Protein AF-A0A932PG76-F1 (afdb_monomer_lite)

Secondary structure (DSSP, 8-state):
-HHHHHHHHT-SEEESSTT-EEE--HHHHHHHTSHHHHGGGGSBSSGGGGGT-TT---BHHHHHHHHHHHHHHHHHHHT-

Foldseek 3Di:
DVQLVCVVVVHCWDDLPPPDTGHDDVVNVVVCPDPVLVVQQVAQPVPCVCVVVVVSRDTSNSVVRVVVRVVSVVVVVVVD

Sequence (80 aa):
MPEIAALEARQGIVRIPAEIDVPFTPRVRRLVDTPEFRRLARISQLGLVSLVYPGATHSRFEHALGVYHLMLRYLRQLCR

Structure (mmCIF, N/CA/C/O backbone):
data_AF-A0A932PG76-F1
#
_entry.id   AF-A0A932PG76-F1
#
loop_
_atom_site.group_PDB
_atom_site.id
_atom_site.type_symbol
_atom_site.label_atom_id
_atom_site.label_alt_id
_atom_site.label_comp_id
_atom_site.label_asym_id
_atom_site.label_entity_id
_atom_site.label_seq_id
_atom_site.pdbx_PDB_ins_code
_atom_site.Cartn_x
_atom_site.Cartn_y
_atom_site.Cartn_z
_atom_site.occupancy
_atom_site.B_iso_or_equiv
_atom_site.auth_seq_id
_atom_site.auth_comp_id
_atom_site.auth_asym_id
_atom_site.auth_atom_id
_atom_site.pdbx_PDB_model_num
ATOM 1 N N . MET A 1 1 ? 14.277 -3.232 -17.402 1.00 82.25 1 MET A N 1
ATOM 2 C CA . MET A 1 1 ? 13.469 -4.192 -16.605 1.00 82.25 1 MET A CA 1
ATOM 3 C C . MET A 1 1 ? 12.028 -4.175 -17.101 1.00 82.25 1 MET A C 1
ATOM 5 O O . MET A 1 1 ? 11.554 -3.079 -17.395 1.00 82.25 1 MET A O 1
ATOM 9 N N . PRO A 1 2 ? 11.333 -5.326 -17.192 1.00 85.25 2 PRO A N 1
ATOM 10 C CA . PRO A 1 2 ? 9.969 -5.390 -17.728 1.00 85.25 2 PRO A CA 1
ATOM 11 C C . PRO A 1 2 ? 8.963 -4.570 -16.907 1.00 85.25 2 PRO A C 1
ATOM 13 O O . PRO A 1 2 ? 8.035 -4.008 -17.471 1.00 85.25 2 PRO A O 1
ATOM 16 N N . GLU A 1 3 ? 9.180 -4.420 -15.601 1.00 91.38 3 GLU A N 1
ATOM 17 C CA . GLU A 1 3 ? 8.341 -3.605 -14.715 1.00 91.38 3 GLU A CA 1
ATOM 18 C C . GLU A 1 3 ? 8.412 -2.102 -15.035 1.00 91.38 3 GLU A C 1
ATOM 20 O O . GLU A 1 3 ? 7.396 -1.414 -14.994 1.00 91.38 3 GLU A O 1
ATOM 25 N N . ILE A 1 4 ? 9.598 -1.591 -15.389 1.00 87.88 4 ILE A N 1
ATOM 26 C CA . ILE A 1 4 ? 9.779 -0.182 -15.779 1.00 87.88 4 ILE A CA 1
ATOM 27 C C . ILE A 1 4 ? 9.104 0.069 -17.133 1.00 87.88 4 ILE A C 1
ATOM 29 O O . ILE A 1 4 ? 8.372 1.043 -17.278 1.00 87.88 4 ILE A O 1
ATOM 33 N N . ALA A 1 5 ? 9.277 -0.847 -18.092 1.00 87.88 5 ALA A N 1
ATOM 34 C CA . ALA A 1 5 ? 8.624 -0.753 -19.398 1.00 87.88 5 ALA A CA 1
ATOM 35 C C . ALA A 1 5 ? 7.088 -0.833 -19.284 1.00 87.88 5 ALA A C 1
ATOM 37 O O . ALA A 1 5 ? 6.375 -0.069 -19.929 1.00 87.88 5 ALA A O 1
ATOM 38 N N . ALA A 1 6 ? 6.567 -1.715 -18.422 1.00 85.38 6 ALA A N 1
ATOM 39 C CA . ALA A 1 6 ? 5.131 -1.842 -18.168 1.00 85.38 6 ALA A CA 1
ATOM 40 C C . ALA A 1 6 ? 4.526 -0.578 -17.529 1.00 85.38 6 ALA A C 1
ATOM 42 O O . ALA A 1 6 ? 3.400 -0.207 -17.863 1.00 85.38 6 ALA A O 1
ATOM 43 N N . LEU A 1 7 ? 5.277 0.102 -16.652 1.00 84.88 7 LEU A N 1
ATOM 44 C CA . LEU A 1 7 ? 4.873 1.386 -16.072 1.00 84.88 7 LEU A CA 1
ATOM 45 C C . LEU A 1 7 ? 4.741 2.476 -17.148 1.00 84.88 7 LEU A C 1
ATOM 47 O O . LEU A 1 7 ? 3.771 3.230 -17.134 1.00 84.88 7 LEU A O 1
ATOM 51 N N . GLU A 1 8 ? 5.684 2.544 -18.090 1.00 84.19 8 GLU A N 1
ATOM 52 C CA . GLU A 1 8 ? 5.665 3.525 -19.187 1.00 84.19 8 GLU A CA 1
ATOM 53 C C . GLU A 1 8 ? 4.552 3.237 -20.200 1.00 84.19 8 GLU A C 1
ATOM 55 O O . GLU A 1 8 ? 3.824 4.143 -20.598 1.00 84.19 8 GLU A O 1
ATOM 60 N N . ALA A 1 9 ? 4.364 1.965 -20.557 1.00 84.00 9 ALA A N 1
ATOM 61 C CA . ALA A 1 9 ? 3.317 1.535 -21.478 1.00 84.00 9 ALA A CA 1
ATOM 62 C C . ALA A 1 9 ? 1.907 1.557 -20.857 1.00 84.00 9 ALA A C 1
ATOM 64 O O . ALA A 1 9 ? 0.929 1.346 -21.574 1.00 84.00 9 ALA A O 1
ATOM 65 N N . ARG A 1 10 ? 1.788 1.779 -19.536 1.00 78.62 10 ARG A N 1
ATOM 66 C CA . ARG A 1 10 ? 0.527 1.713 -18.770 1.00 78.62 10 ARG A CA 1
ATOM 67 C C . ARG A 1 10 ? -0.226 0.395 -19.010 1.00 78.62 10 ARG A C 1
ATOM 69 O O . ARG A 1 10 ? -1.450 0.373 -19.115 1.00 78.62 10 ARG A O 1
ATOM 76 N N . GLN A 1 11 ? 0.512 -0.712 -19.104 1.00 78.19 11 GLN A N 1
ATOM 77 C CA . GLN A 1 11 ? -0.031 -2.049 -19.365 1.00 78.19 11 GLN A CA 1
ATOM 78 C C . GLN A 1 11 ? -0.058 -2.897 -18.095 1.00 78.19 11 GLN A C 1
ATOM 80 O O . GLN A 1 11 ? 0.876 -2.858 -17.295 1.00 78.19 11 GLN A O 1
ATOM 85 N N . GLY A 1 12 ? -1.119 -3.696 -17.930 1.00 79.00 12 GLY A N 1
ATOM 86 C CA . GLY A 1 12 ? -1.250 -4.613 -16.794 1.00 79.00 12 GLY A CA 1
ATOM 87 C C . GLY A 1 12 ? -1.141 -3.896 -15.448 1.00 79.00 12 GLY A C 1
ATOM 88 O O . GLY A 1 12 ? -0.432 -4.362 -14.565 1.00 79.00 12 GLY A O 1
ATOM 89 N N . ILE A 1 13 ? -1.774 -2.730 -15.320 1.00 82.88 13 ILE A N 1
ATOM 90 C CA . ILE A 1 13 ? -1.677 -1.853 -14.149 1.00 82.88 13 ILE A CA 1
ATOM 91 C C . ILE A 1 13 ? -2.791 -2.132 -13.141 1.00 82.88 13 ILE A C 1
ATOM 93 O O . ILE A 1 13 ? -3.945 -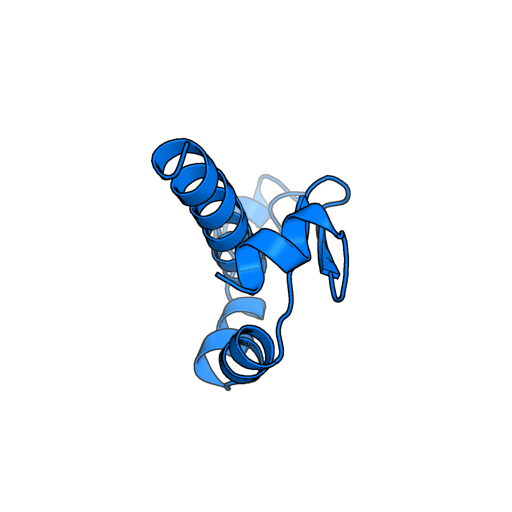2.340 -13.509 1.00 82.88 13 ILE A O 1
ATOM 97 N N . VAL A 1 14 ? -2.429 -2.086 -11.861 1.00 86.38 14 VAL A N 1
ATOM 98 C CA . VAL A 1 14 ? -3.358 -2.021 -10.732 1.00 86.38 14 VAL A CA 1
ATOM 99 C C . VAL A 1 14 ? -3.292 -0.614 -10.159 1.00 86.38 14 VAL A C 1
ATOM 101 O O . VAL A 1 14 ? -2.207 -0.091 -9.897 1.00 86.38 14 VAL A O 1
ATOM 104 N N . ARG A 1 15 ? -4.460 -0.003 -9.972 1.00 85.88 15 ARG A N 1
ATOM 105 C CA . ARG A 1 15 ? -4.596 1.312 -9.350 1.00 85.88 15 ARG A CA 1
ATOM 106 C C . ARG A 1 15 ? -4.885 1.144 -7.865 1.00 85.88 15 ARG A C 1
ATOM 108 O O . ARG A 1 15 ? -5.678 0.277 -7.506 1.00 85.88 15 ARG A O 1
ATOM 115 N N . ILE A 1 16 ? -4.216 1.931 -7.026 1.00 82.88 16 ILE A N 1
ATOM 116 C CA . ILE A 1 16 ? -4.342 1.831 -5.565 1.00 82.88 16 ILE A CA 1
ATOM 117 C C . ILE A 1 16 ? -5.161 3.024 -5.046 1.00 82.88 16 ILE A C 1
ATOM 119 O O . ILE A 1 16 ? -6.363 2.855 -4.874 1.00 82.88 16 ILE A O 1
ATOM 123 N N . PRO A 1 17 ? -4.614 4.245 -4.913 1.00 79.06 17 PRO A N 1
ATOM 124 C CA . PRO A 1 17 ? -5.386 5.478 -5.004 1.00 79.06 17 PRO A CA 1
ATOM 125 C C . PRO A 1 17 ? -5.512 5.941 -6.468 1.00 79.06 17 PRO A C 1
ATOM 127 O O . PRO A 1 17 ? -4.830 5.421 -7.357 1.00 79.06 17 PRO A O 1
ATOM 130 N N . ALA A 1 18 ? -6.373 6.930 -6.730 1.00 72.25 18 ALA A N 1
ATOM 131 C CA . ALA A 1 18 ? -6.691 7.395 -8.084 1.00 72.25 18 ALA A CA 1
ATOM 132 C C . ALA A 1 18 ? -5.458 7.890 -8.871 1.00 72.25 18 ALA A C 1
ATOM 134 O O . ALA A 1 18 ? -5.444 7.837 -10.101 1.00 72.25 18 ALA A O 1
ATOM 135 N N . GLU A 1 19 ? -4.413 8.313 -8.164 1.00 77.25 19 GLU A N 1
ATOM 136 C CA . GLU A 1 19 ? -3.224 8.962 -8.705 1.00 77.25 19 GLU A CA 1
ATOM 137 C C . GLU A 1 19 ? -2.031 8.013 -8.921 1.00 77.25 19 GLU A C 1
ATOM 139 O O . GLU A 1 19 ? -1.042 8.421 -9.532 1.00 77.25 19 GLU A O 1
ATOM 144 N N . ILE A 1 20 ? -2.075 6.765 -8.427 1.00 84.38 20 ILE A N 1
ATOM 145 C CA . ILE A 1 20 ? -0.917 5.852 -8.464 1.00 84.38 20 ILE A CA 1
ATOM 146 C C . ILE A 1 20 ? -1.247 4.569 -9.228 1.00 84.38 20 ILE A C 1
ATOM 148 O O . ILE A 1 20 ? -2.044 3.737 -8.789 1.00 84.38 20 ILE A O 1
ATOM 152 N N . ASP A 1 21 ? -0.540 4.389 -10.344 1.00 89.38 21 ASP A N 1
ATOM 153 C CA . ASP A 1 21 ? -0.571 3.183 -11.167 1.00 89.38 21 ASP A CA 1
ATOM 154 C C . ASP A 1 21 ? 0.632 2.284 -10.880 1.00 89.38 21 ASP A C 1
ATOM 156 O O . ASP A 1 21 ? 1.788 2.699 -11.002 1.00 89.38 21 ASP A O 1
ATOM 160 N N . VAL A 1 22 ? 0.366 1.026 -10.542 1.00 91.19 22 VAL A N 1
ATOM 161 C CA . VAL A 1 22 ? 1.395 0.037 -10.219 1.00 91.19 22 VAL A CA 1
ATOM 162 C C . VAL A 1 22 ? 1.417 -1.058 -11.286 1.00 91.19 22 VAL A C 1
ATOM 164 O O . VAL A 1 22 ? 0.391 -1.709 -11.494 1.00 91.19 22 VAL A O 1
ATOM 167 N N . PRO A 1 23 ? 2.548 -1.304 -11.973 1.00 92.31 23 PRO A N 1
ATOM 168 C CA . PRO A 1 23 ? 2.622 -2.356 -12.978 1.00 92.31 23 PRO A CA 1
ATOM 169 C C . PRO A 1 23 ? 2.578 -3.736 -12.311 1.00 92.31 23 PRO A C 1
ATOM 171 O O . PRO A 1 23 ? 3.366 -4.043 -11.418 1.00 92.31 23 PRO A O 1
ATOM 174 N N . PHE A 1 24 ? 1.679 -4.594 -12.778 1.00 92.12 24 PHE A N 1
ATOM 175 C CA . PHE A 1 24 ? 1.511 -5.975 -12.331 1.00 92.12 24 PHE A CA 1
ATOM 176 C C . PHE A 1 24 ? 1.994 -6.940 -13.413 1.00 92.12 24 PHE A C 1
ATOM 178 O O . PHE A 1 24 ? 1.223 -7.642 -14.071 1.00 92.12 24 PHE A O 1
ATOM 185 N N . THR A 1 25 ? 3.316 -7.005 -13.590 1.00 93.50 25 THR A N 1
ATOM 186 C CA . THR A 1 25 ? 3.920 -8.052 -14.426 1.00 93.50 25 THR A CA 1
ATOM 187 C C . THR A 1 25 ? 3.597 -9.438 -13.842 1.00 93.50 25 THR A C 1
ATOM 189 O O . THR A 1 25 ? 3.343 -9.559 -12.638 1.00 93.50 25 THR A O 1
ATOM 192 N N . PRO A 1 26 ? 3.656 -10.529 -14.632 1.00 93.25 26 PRO A N 1
ATOM 193 C CA . PRO A 1 26 ? 3.418 -11.878 -14.110 1.00 93.25 26 PRO A CA 1
ATOM 194 C C . PRO A 1 26 ? 4.301 -12.234 -12.905 1.00 93.25 26 PRO A C 1
ATOM 196 O O . PRO A 1 26 ? 3.876 -12.966 -12.014 1.00 93.25 26 PRO A O 1
ATOM 199 N N . ARG A 1 27 ? 5.526 -11.695 -12.850 1.00 93.19 27 ARG A N 1
ATOM 200 C CA . ARG A 1 27 ? 6.440 -11.862 -11.715 1.00 93.19 27 ARG A CA 1
ATOM 201 C C . ARG A 1 27 ? 5.916 -11.170 -10.457 1.00 93.19 27 ARG A C 1
ATOM 203 O O . ARG A 1 27 ? 5.883 -11.801 -9.405 1.00 93.19 27 ARG A O 1
ATOM 210 N N . VAL A 1 28 ? 5.513 -9.903 -10.565 1.00 94.56 28 VAL A N 1
ATOM 211 C CA . VAL A 1 28 ? 4.957 -9.129 -9.443 1.00 94.56 28 VAL A CA 1
ATOM 212 C C . VAL A 1 28 ? 3.668 -9.771 -8.952 1.00 94.56 28 VAL A C 1
ATOM 214 O O . VAL A 1 28 ? 3.502 -9.970 -7.755 1.00 94.56 28 VAL A O 1
ATOM 217 N N . ARG A 1 29 ? 2.795 -10.190 -9.873 1.00 94.38 29 ARG A N 1
ATOM 218 C CA . ARG A 1 29 ? 1.533 -10.848 -9.535 1.00 94.38 29 ARG A CA 1
ATOM 219 C C . ARG A 1 29 ? 1.740 -12.117 -8.711 1.00 94.38 29 ARG A C 1
ATOM 221 O O . ARG A 1 29 ? 1.092 -12.266 -7.684 1.00 94.38 29 ARG A O 1
ATOM 228 N N . ARG A 1 30 ? 2.695 -12.978 -9.088 1.00 96.12 30 ARG A N 1
ATOM 229 C CA . ARG A 1 30 ? 3.034 -14.173 -8.293 1.00 96.12 30 ARG A CA 1
ATOM 230 C C . ARG A 1 30 ? 3.470 -13.842 -6.867 1.00 96.12 30 ARG A C 1
ATOM 232 O O . ARG A 1 30 ? 3.156 -14.608 -5.969 1.00 96.12 30 ARG A O 1
ATOM 239 N N . LEU A 1 31 ? 4.186 -12.734 -6.666 1.00 95.88 31 LEU A N 1
ATOM 240 C CA . LEU A 1 31 ?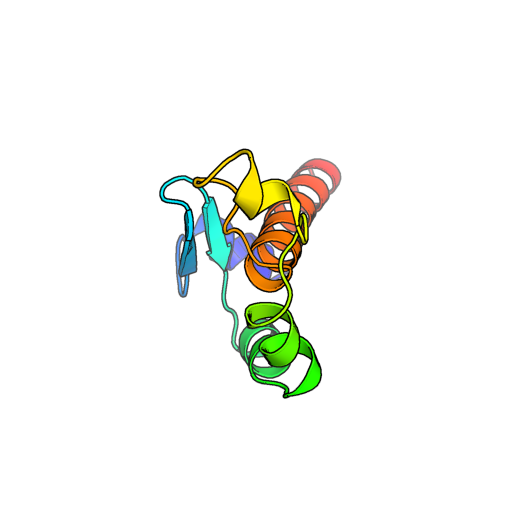 4.602 -12.285 -5.335 1.00 95.88 31 LEU A CA 1
ATOM 241 C C . LEU A 1 31 ? 3.426 -11.703 -4.540 1.00 95.88 31 LEU A C 1
ATOM 243 O O . LEU A 1 31 ? 3.264 -12.006 -3.366 1.00 95.88 31 LEU A O 1
ATOM 247 N N . VAL A 1 32 ? 2.587 -10.888 -5.176 1.00 95.56 32 VAL A N 1
ATOM 248 C CA . VAL A 1 32 ? 1.425 -10.275 -4.520 1.00 95.56 32 VAL A CA 1
ATOM 249 C C . VAL A 1 32 ? 0.367 -11.314 -4.146 1.00 95.56 32 VAL A C 1
ATOM 251 O O . VAL A 1 32 ? -0.313 -11.169 -3.131 1.00 95.56 32 VAL A O 1
ATOM 254 N N . ASP A 1 33 ? 0.235 -12.371 -4.946 1.00 95.75 33 ASP A N 1
ATOM 255 C CA . ASP A 1 33 ? -0.714 -13.454 -4.712 1.00 95.75 33 ASP A CA 1
ATOM 256 C C . ASP A 1 33 ? -0.285 -14.417 -3.591 1.00 95.75 33 ASP A C 1
ATOM 258 O O . ASP A 1 33 ? -1.082 -15.279 -3.214 1.00 95.75 33 ASP A O 1
ATOM 262 N N . THR A 1 34 ? 0.910 -14.264 -3.002 1.00 98.25 34 THR A N 1
ATOM 263 C CA . THR A 1 34 ? 1.301 -15.098 -1.860 1.00 98.25 34 THR A CA 1
ATOM 264 C C . THR A 1 34 ? 0.515 -14.741 -0.591 1.00 98.25 34 THR A C 1
ATOM 266 O O . THR A 1 34 ? 0.12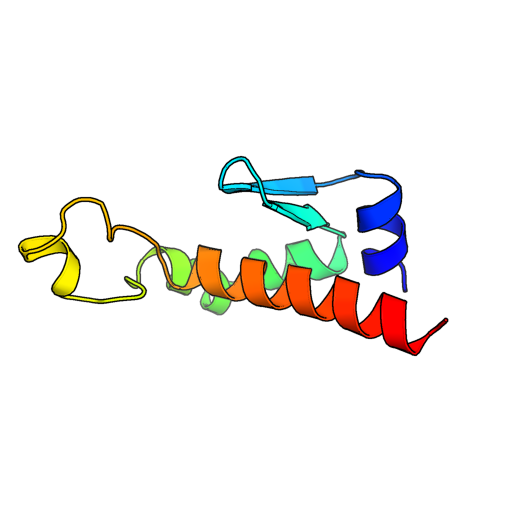3 -13.582 -0.390 1.00 98.25 34 THR A O 1
ATOM 269 N N . PRO A 1 35 ? 0.291 -15.710 0.318 1.00 98.38 35 PRO A N 1
ATOM 270 C CA . PRO A 1 35 ? -0.394 -15.456 1.584 1.00 98.38 35 PRO A CA 1
ATOM 271 C C . PRO A 1 35 ? 0.274 -14.363 2.429 1.00 98.38 35 PRO A C 1
ATOM 273 O O . PRO A 1 35 ? -0.414 -13.553 3.051 1.00 98.38 35 PRO A O 1
ATOM 276 N N . GLU A 1 36 ? 1.607 -14.308 2.437 1.00 98.38 36 GLU A N 1
ATOM 277 C CA . GLU A 1 36 ? 2.391 -13.349 3.219 1.00 98.38 36 GLU A CA 1
ATOM 278 C C . GLU A 1 36 ? 2.146 -11.919 2.750 1.00 98.38 36 GLU A C 1
ATOM 280 O O . GLU A 1 36 ? 1.973 -11.023 3.581 1.00 98.38 36 GLU A O 1
ATOM 285 N N . PHE A 1 37 ? 2.097 -11.708 1.431 1.00 97.94 37 PHE A N 1
ATOM 286 C CA . PHE A 1 37 ? 1.856 -10.389 0.865 1.00 97.94 37 PHE A CA 1
ATOM 287 C C . PHE A 1 37 ? 0.382 -9.998 1.000 1.00 97.94 37 PHE A C 1
ATOM 289 O O . PHE A 1 37 ? 0.074 -8.899 1.464 1.00 97.94 37 PHE A O 1
ATOM 296 N N . ARG A 1 38 ? -0.556 -10.914 0.712 1.00 97.25 38 ARG A N 1
ATOM 297 C CA . ARG A 1 38 ? -1.996 -10.653 0.885 1.00 97.25 38 ARG A CA 1
ATOM 298 C C . ARG A 1 38 ? -2.398 -10.378 2.333 1.00 97.25 38 ARG A C 1
ATOM 300 O O . ARG A 1 38 ? -3.345 -9.626 2.561 1.00 97.25 38 ARG A O 1
ATOM 307 N N . ARG A 1 39 ? -1.679 -10.916 3.326 1.00 98.25 39 ARG A N 1
ATOM 308 C CA . ARG A 1 39 ? -1.900 -10.594 4.748 1.00 98.25 39 ARG A CA 1
ATOM 309 C C . ARG A 1 39 ? -1.805 -9.091 5.021 1.00 98.25 39 ARG A C 1
ATOM 311 O O . ARG A 1 39 ? -2.533 -8.592 5.877 1.00 98.25 39 ARG A O 1
ATOM 318 N N . LEU A 1 40 ? -0.960 -8.362 4.287 1.00 98.12 40 LEU A N 1
ATOM 319 C CA . LEU A 1 40 ? -0.781 -6.918 4.463 1.00 98.12 40 LEU A CA 1
ATOM 320 C C . LEU A 1 40 ? -2.071 -6.122 4.224 1.00 98.12 40 LEU A C 1
ATOM 322 O O . LEU A 1 40 ? -2.215 -5.042 4.791 1.00 98.12 40 LEU A O 1
ATOM 326 N N . ALA A 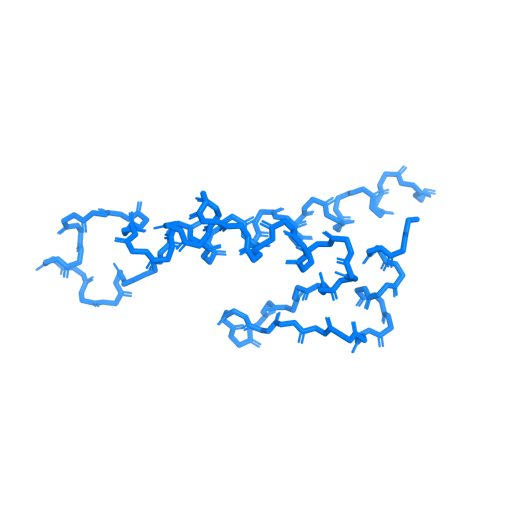1 41 ? -3.025 -6.660 3.456 1.00 96.25 41 ALA A N 1
ATOM 327 C CA . ALA A 1 41 ? -4.305 -6.000 3.194 1.00 96.25 41 ALA A CA 1
ATOM 328 C C . ALA A 1 41 ? -5.196 -5.925 4.446 1.00 96.25 41 ALA A C 1
ATOM 330 O O . ALA A 1 41 ? -6.122 -5.126 4.499 1.00 96.25 41 ALA A O 1
ATOM 331 N N . ARG A 1 42 ? -4.910 -6.739 5.473 1.00 97.06 42 ARG A N 1
ATOM 332 C CA . ARG A 1 42 ? -5.645 -6.766 6.750 1.00 97.06 42 ARG A CA 1
ATOM 333 C C . ARG A 1 42 ? -4.943 -5.996 7.867 1.00 97.06 42 ARG A C 1
ATOM 335 O O . ARG A 1 42 ? -5.421 -5.995 8.996 1.00 97.06 42 ARG A O 1
ATOM 342 N N . ILE A 1 43 ? -3.790 -5.389 7.586 1.00 97.81 43 ILE A N 1
ATOM 343 C CA . ILE A 1 43 ? -2.999 -4.665 8.580 1.00 97.81 43 ILE A CA 1
ATOM 344 C C . ILE A 1 43 ? -3.079 -3.179 8.252 1.00 97.81 43 ILE A C 1
ATOM 346 O O . ILE A 1 43 ? -2.596 -2.753 7.203 1.00 97.81 43 ILE A O 1
ATOM 350 N N . SER A 1 44 ? -3.664 -2.394 9.158 1.00 97.12 44 SER A N 1
ATOM 351 C CA . SER A 1 44 ? -3.703 -0.934 9.030 1.00 97.12 44 SER A CA 1
ATOM 352 C C . SER A 1 44 ? -2.289 -0.353 8.993 1.00 97.12 44 SER A C 1
ATOM 354 O O . SER A 1 44 ? -1.398 -0.788 9.733 1.00 97.12 44 SER A O 1
ATOM 356 N N . GLN A 1 45 ? -2.088 0.648 8.137 1.00 97.38 45 GLN A N 1
ATOM 357 C CA . GLN A 1 45 ? -0.836 1.390 8.067 1.00 97.38 45 GLN A CA 1
ATOM 358 C C . GLN A 1 45 ? -0.578 2.169 9.364 1.00 97.38 45 GLN A C 1
ATOM 360 O O . GLN A 1 45 ? 0.553 2.187 9.844 1.00 97.38 45 GLN A O 1
ATOM 365 N N . LEU A 1 46 ? -1.621 2.780 9.940 1.00 97.38 46 LEU A N 1
ATOM 366 C CA . LEU A 1 46 ? -1.517 3.687 11.092 1.00 97.38 46 LEU A CA 1
ATOM 367 C C . LEU A 1 46 ? -2.195 3.152 12.368 1.00 97.38 46 LEU A C 1
ATOM 369 O O . LEU A 1 46 ? -2.246 3.837 13.385 1.00 97.38 46 LEU A O 1
ATOM 373 N N . GLY A 1 47 ? -2.713 1.923 12.349 1.00 95.38 47 GLY A N 1
ATOM 374 C CA . GLY A 1 47 ? -3.328 1.288 13.516 1.00 95.38 47 GLY A CA 1
ATOM 375 C C . GLY A 1 47 ? -4.552 2.053 14.032 1.00 95.38 47 GLY A C 1
ATOM 376 O O . GLY A 1 47 ? -5.510 2.289 13.292 1.00 95.38 47 GLY A O 1
ATOM 377 N N . LEU A 1 48 ? -4.511 2.436 15.312 1.00 97.00 48 LEU A N 1
ATOM 378 C CA . LEU A 1 48 ? -5.619 3.091 16.020 1.00 97.00 48 LEU A CA 1
ATOM 379 C C . LEU A 1 48 ? -5.870 4.543 15.584 1.00 97.00 48 LEU A C 1
ATOM 381 O O . LEU A 1 48 ? -6.869 5.126 15.988 1.00 97.00 48 LEU A O 1
ATOM 385 N N . VAL A 1 49 ? -5.013 5.127 14.739 1.00 97.50 49 VAL A N 1
ATOM 386 C CA . VAL A 1 49 ? -5.187 6.499 14.224 1.00 97.50 49 VAL A CA 1
ATOM 387 C C . VAL A 1 49 ? -6.531 6.682 13.509 1.00 97.50 49 VAL A C 1
ATOM 389 O O . VAL A 1 49 ? -7.101 7.769 13.558 1.00 97.50 49 VAL A O 1
ATOM 392 N N . SER A 1 50 ? -7.084 5.614 12.927 1.00 95.50 50 SER A N 1
ATOM 393 C CA . SER A 1 50 ? -8.425 5.606 12.324 1.00 95.50 50 SER A CA 1
ATOM 394 C C . SER A 1 50 ? -9.557 5.991 13.291 1.00 95.50 50 SER A C 1
ATOM 396 O O . SER A 1 50 ? -10.594 6.468 12.840 1.00 95.50 50 SER A O 1
ATOM 398 N N . LEU A 1 51 ? -9.355 5.852 14.609 1.00 96.62 51 LEU A N 1
ATOM 399 C CA . LEU A 1 51 ? -10.324 6.257 15.636 1.00 96.62 51 LEU A CA 1
ATOM 400 C C . LEU A 1 51 ? -10.421 7.780 15.807 1.00 96.62 51 LEU A C 1
ATOM 402 O O . LEU A 1 51 ? -11.432 8.276 16.291 1.00 96.62 51 LEU A O 1
ATOM 406 N N . VAL A 1 52 ? -9.373 8.515 15.425 1.00 97.75 52 VAL A N 1
ATOM 407 C CA . VAL A 1 52 ? -9.310 9.987 15.499 1.00 97.75 52 VAL A CA 1
ATOM 408 C C . VAL A 1 52 ? -9.468 10.605 14.111 1.00 97.75 52 VAL A C 1
ATOM 410 O O . VAL A 1 52 ? -10.117 11.636 13.955 1.00 97.75 52 VAL A O 1
ATOM 413 N N . TYR A 1 53 ? -8.908 9.953 13.091 1.00 97.50 53 TYR A N 1
ATOM 414 C CA . TYR A 1 53 ? -8.970 10.369 11.695 1.00 97.50 53 TYR A CA 1
ATOM 415 C C . TYR A 1 53 ? -9.648 9.272 10.867 1.00 97.50 53 TYR A C 1
ATOM 417 O O . TYR A 1 53 ? -8.958 8.381 10.368 1.00 97.50 53 TYR A O 1
ATOM 425 N N . PRO A 1 54 ? -10.978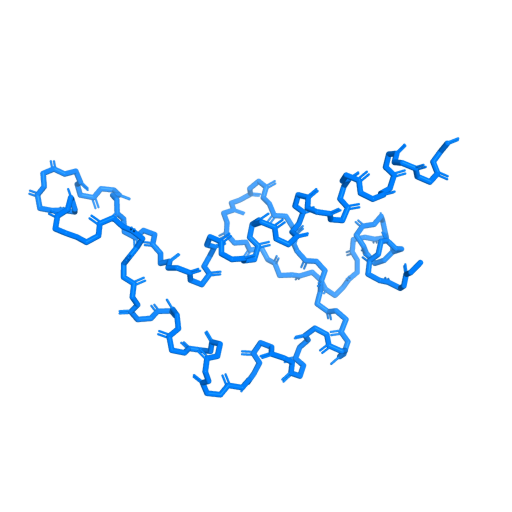 9.332 10.661 1.00 93.38 54 PRO A N 1
ATOM 426 C CA . PRO A 1 54 ? -11.735 8.265 9.997 1.00 93.38 54 PRO A CA 1
ATOM 427 C C . PRO A 1 54 ? -11.267 7.933 8.574 1.00 93.38 54 PRO A C 1
ATOM 429 O O . PRO A 1 54 ? -11.507 6.833 8.093 1.00 93.38 54 PRO A O 1
ATOM 432 N N . GLY A 1 55 ? -10.578 8.862 7.899 1.00 95.19 55 GLY A N 1
ATOM 433 C CA . GLY A 1 55 ? -9.981 8.636 6.579 1.00 95.19 55 GLY A CA 1
ATOM 434 C C . GLY A 1 55 ? -8.692 7.802 6.590 1.00 95.19 55 GLY A C 1
ATOM 435 O O . GLY A 1 55 ? -8.289 7.310 5.541 1.00 95.19 55 GLY A O 1
ATOM 436 N N . ALA A 1 56 ? -8.051 7.595 7.746 1.00 95.44 56 ALA A N 1
ATOM 437 C CA . ALA A 1 56 ? -6.798 6.846 7.891 1.00 95.44 56 ALA A CA 1
ATOM 438 C C . ALA A 1 56 ? -7.011 5.318 7.823 1.00 95.44 56 ALA A C 1
ATOM 440 O O . ALA A 1 56 ? -6.631 4.572 8.728 1.00 95.44 56 ALA A O 1
ATOM 441 N N . THR A 1 57 ? -7.642 4.854 6.745 1.00 94.62 57 THR A N 1
ATOM 442 C CA . THR A 1 57 ? -8.059 3.458 6.524 1.00 94.62 57 THR A CA 1
ATOM 443 C C . THR A 1 57 ? -7.058 2.639 5.710 1.00 94.62 57 THR A C 1
ATOM 445 O O . THR A 1 57 ? -7.203 1.422 5.607 1.00 94.62 57 THR A O 1
ATOM 448 N N . HIS A 1 58 ? -6.024 3.290 5.169 1.00 94.94 58 HIS A N 1
ATOM 449 C CA . HIS A 1 58 ? -5.003 2.662 4.335 1.00 94.94 58 HIS A CA 1
ATOM 450 C C . HIS A 1 58 ? -4.375 1.434 4.994 1.00 94.94 58 HIS A C 1
ATOM 452 O O . HIS A 1 58 ? -4.036 1.434 6.185 1.00 94.94 58 HIS A O 1
ATOM 458 N N . SER A 1 59 ? -4.153 0.396 4.191 1.00 96.94 59 SER A N 1
ATOM 459 C CA . SER A 1 59 ? -3.487 -0.830 4.631 1.00 96.94 59 SER A CA 1
ATOM 460 C C . SER A 1 59 ? -1.998 -0.832 4.275 1.00 96.94 59 SER A C 1
ATOM 462 O O . SER A 1 59 ? -1.541 -0.128 3.370 1.00 96.94 59 SER A O 1
ATOM 464 N N . ARG A 1 60 ? -1.220 -1.692 4.943 1.00 97.44 60 ARG A N 1
ATOM 465 C CA . ARG A 1 60 ? 0.198 -1.911 4.608 1.00 97.44 60 ARG A CA 1
ATOM 466 C C . ARG A 1 60 ? 0.394 -2.456 3.191 1.00 97.44 60 ARG A C 1
ATOM 468 O O . ARG A 1 60 ? 1.473 -2.296 2.628 1.00 97.44 60 ARG A O 1
ATOM 475 N N . PHE A 1 61 ? -0.626 -3.093 2.616 1.00 96.75 61 PHE A N 1
ATOM 476 C CA . PHE A 1 61 ? -0.602 -3.584 1.237 1.00 96.75 61 PHE A CA 1
ATOM 477 C C . PHE A 1 61 ? -0.497 -2.434 0.233 1.00 96.75 61 PHE A C 1
ATOM 479 O O . PHE A 1 61 ? 0.395 -2.431 -0.615 1.00 96.75 61 PHE A O 1
ATOM 486 N N . GLU A 1 62 ? -1.367 -1.432 0.372 1.00 94.88 62 GLU A N 1
ATOM 487 C CA . GLU A 1 62 ? -1.376 -0.236 -0.477 1.00 94.88 62 GLU A CA 1
ATOM 488 C C . GLU A 1 62 ? -0.056 0.524 -0.358 1.00 94.88 62 GLU A C 1
ATOM 490 O O . GLU A 1 62 ? 0.548 0.908 -1.360 1.00 94.88 62 GLU A O 1
ATOM 495 N N . HIS A 1 63 ? 0.435 0.665 0.875 1.00 95.56 63 HIS A N 1
ATOM 496 C CA . HIS A 1 63 ? 1.710 1.310 1.147 1.00 95.56 63 HIS A CA 1
ATOM 497 C C . HIS A 1 63 ? 2.886 0.585 0.474 1.00 95.56 63 HIS A C 1
ATOM 499 O O . HIS A 1 63 ? 3.685 1.223 -0.210 1.00 95.56 63 HIS A O 1
ATOM 505 N N . ALA A 1 64 ? 2.983 -0.741 0.613 1.00 96.75 64 ALA A N 1
ATOM 506 C CA . ALA A 1 64 ? 4.067 -1.527 0.022 1.00 96.75 64 ALA A CA 1
ATOM 507 C C . ALA A 1 64 ? 4.099 -1.413 -1.510 1.00 96.75 64 ALA A C 1
ATOM 509 O O . ALA A 1 64 ? 5.164 -1.241 -2.107 1.00 96.75 64 ALA A O 1
ATOM 510 N N . LEU A 1 65 ? 2.933 -1.461 -2.155 1.00 95.38 65 LEU A N 1
ATOM 511 C CA . LEU A 1 65 ? 2.834 -1.277 -3.599 1.00 95.38 65 LEU A CA 1
ATOM 512 C C . LEU A 1 65 ? 3.143 0.170 -4.032 1.00 95.38 65 LEU A C 1
ATOM 514 O O . LEU A 1 65 ? 3.753 0.374 -5.082 1.00 95.38 65 LEU A O 1
ATOM 518 N N . GLY A 1 66 ? 2.798 1.168 -3.213 1.00 94.50 66 GLY A N 1
ATOM 519 C CA . GLY A 1 66 ? 3.210 2.559 -3.414 1.00 94.50 66 GLY A CA 1
ATOM 520 C C . GLY A 1 66 ? 4.732 2.739 -3.357 1.00 94.50 66 GLY A C 1
ATOM 521 O O . GLY A 1 66 ? 5.313 3.369 -4.241 1.00 94.50 66 GLY A O 1
ATOM 522 N N . VAL A 1 67 ? 5.405 2.121 -2.379 1.00 96.06 67 VAL A N 1
ATOM 523 C CA . VAL A 1 67 ? 6.880 2.103 -2.292 1.00 96.06 67 VAL A CA 1
ATOM 524 C C . VAL A 1 67 ? 7.488 1.445 -3.530 1.00 96.06 67 VAL A C 1
ATOM 526 O O . VAL A 1 67 ? 8.432 1.977 -4.112 1.00 96.06 67 VAL A O 1
ATOM 529 N N . TYR A 1 68 ? 6.923 0.324 -3.978 1.00 95.44 68 TYR A N 1
ATOM 530 C CA . TYR A 1 68 ? 7.361 -0.347 -5.198 1.00 95.44 68 TYR A CA 1
ATOM 531 C C . TYR A 1 68 ? 7.247 0.561 -6.437 1.00 95.44 68 TYR A C 1
ATOM 533 O O . TYR A 1 68 ? 8.212 0.677 -7.195 1.00 95.44 68 TYR A O 1
ATOM 541 N N . HIS A 1 69 ? 6.127 1.270 -6.611 1.00 93.88 69 HIS A N 1
ATOM 542 C CA . HIS A 1 69 ? 5.969 2.254 -7.686 1.00 93.88 69 HIS A CA 1
ATOM 543 C C . HIS A 1 69 ? 7.052 3.344 -7.641 1.00 93.88 69 HIS A C 1
ATOM 545 O O . HIS A 1 69 ? 7.675 3.649 -8.662 1.00 93.88 69 HIS A O 1
ATOM 551 N N . LEU A 1 70 ? 7.312 3.913 -6.459 1.00 94.50 70 LEU A N 1
ATOM 552 C CA . LEU A 1 70 ? 8.350 4.932 -6.288 1.00 94.50 70 LEU A CA 1
ATOM 553 C C . LEU A 1 70 ? 9.745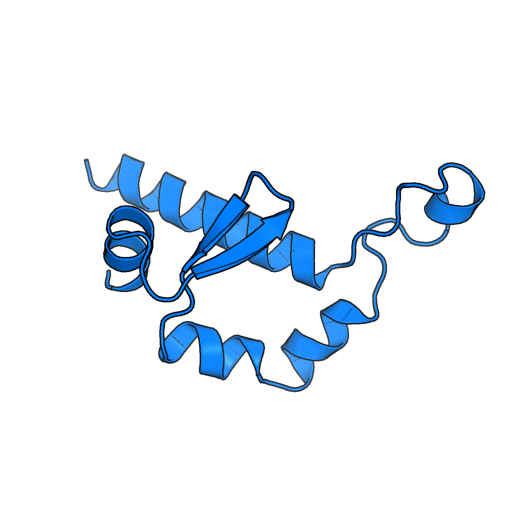 4.381 -6.602 1.00 94.50 70 LEU A C 1
ATOM 555 O O . LEU A 1 70 ? 10.526 5.057 -7.269 1.00 94.50 70 LEU A O 1
ATOM 559 N N . MET A 1 71 ? 10.037 3.141 -6.206 1.00 95.50 71 MET A N 1
ATOM 560 C CA . MET A 1 71 ? 11.321 2.505 -6.495 1.00 95.50 71 MET A CA 1
ATOM 561 C C . MET A 1 71 ? 11.541 2.310 -7.998 1.00 95.50 71 MET A C 1
ATOM 563 O O . MET A 1 71 ? 12.633 2.574 -8.496 1.00 95.50 71 MET A O 1
ATOM 567 N N . LEU A 1 72 ? 10.510 1.917 -8.755 1.00 94.19 72 LEU A N 1
ATOM 568 C CA . LEU A 1 72 ? 10.611 1.835 -10.217 1.00 94.19 72 LEU A CA 1
ATOM 569 C C . LEU A 1 72 ? 10.922 3.195 -10.846 1.00 94.19 72 LEU A C 1
ATOM 571 O O . LEU A 1 72 ? 11.762 3.283 -11.742 1.00 94.19 72 LEU A O 1
ATOM 575 N N . ARG A 1 73 ? 10.271 4.262 -10.368 1.00 93.06 73 ARG A N 1
ATOM 576 C CA . ARG A 1 73 ? 10.535 5.629 -10.838 1.00 93.06 73 ARG A CA 1
ATOM 577 C C . ARG A 1 73 ? 11.956 6.078 -10.515 1.00 93.06 73 ARG A C 1
ATOM 579 O O . ARG A 1 73 ? 12.588 6.690 -11.374 1.00 93.06 73 ARG A O 1
ATOM 586 N N . TYR A 1 74 ? 12.443 5.752 -9.322 1.00 95.62 74 TYR A N 1
ATOM 587 C CA . TYR A 1 74 ? 13.801 6.059 -8.888 1.00 95.62 74 TYR A CA 1
ATOM 588 C C . TYR A 1 74 ? 14.846 5.319 -9.731 1.00 95.62 74 TYR A C 1
ATOM 590 O O . TYR A 1 74 ? 15.731 5.948 -10.305 1.00 95.62 74 TYR A O 1
ATOM 598 N N . LEU A 1 75 ? 14.696 4.002 -9.913 1.00 94.50 75 LEU A N 1
ATOM 599 C CA . LEU A 1 75 ? 15.588 3.211 -10.769 1.00 94.50 75 LEU A CA 1
ATOM 600 C C . LEU A 1 75 ? 15.614 3.733 -12.206 1.00 94.50 75 LEU A C 1
ATOM 602 O O . LEU A 1 75 ? 16.677 3.843 -12.806 1.00 94.50 75 LEU A O 1
ATOM 606 N N . ARG A 1 76 ? 14.455 4.120 -12.747 1.00 92.25 76 ARG A N 1
ATOM 607 C CA . ARG A 1 76 ? 14.366 4.737 -14.075 1.00 92.25 76 ARG A CA 1
ATOM 608 C C . ARG A 1 76 ? 15.175 6.033 -14.173 1.00 92.25 76 ARG A C 1
ATOM 610 O O . ARG A 1 76 ? 15.737 6.309 -15.225 1.00 92.25 76 ARG A O 1
ATOM 617 N N . GLN A 1 77 ? 15.206 6.838 -13.111 1.00 94.25 77 GLN A N 1
ATOM 618 C CA . GLN A 1 77 ? 15.994 8.072 -13.073 1.00 94.25 77 GLN A CA 1
ATOM 619 C C . GLN A 1 77 ? 17.494 7.801 -12.956 1.00 94.25 77 GLN A C 1
ATOM 621 O O . GLN A 1 77 ? 18.263 8.554 -13.531 1.00 94.25 77 GLN A O 1
ATOM 626 N N . LEU A 1 78 ? 17.899 6.738 -12.256 1.00 94.31 78 LEU A N 1
ATOM 627 C CA . LEU A 1 78 ? 19.308 6.345 -12.151 1.00 94.31 78 LEU A CA 1
ATOM 628 C C . LEU A 1 78 ? 19.864 5.696 -13.424 1.00 94.31 78 LEU A C 1
ATOM 630 O O . LEU A 1 78 ? 21.067 5.724 -13.644 1.00 94.31 78 LEU A O 1
ATOM 634 N N . CYS A 1 79 ? 19.010 5.069 -14.234 1.00 85.56 79 CYS A N 1
ATOM 635 C CA . CYS A 1 79 ? 19.404 4.468 -15.511 1.00 85.56 79 CYS A CA 1
ATOM 636 C C . CYS A 1 79 ? 19.354 5.453 -16.696 1.00 85.56 79 CYS A C 1
ATOM 638 O O . CYS A 1 79 ? 19.505 5.017 -17.838 1.00 85.56 79 CYS A O 1
ATOM 640 N N . ARG A 1 80 ? 19.092 6.739 -16.437 1.00 61.12 80 ARG A N 1
ATOM 641 C CA . ARG A 1 80 ? 19.266 7.835 -17.397 1.00 61.12 80 ARG A CA 1
ATOM 642 C C . ARG A 1 80 ? 20.663 8.416 -17.274 1.00 61.12 80 ARG A C 1
ATOM 644 O O . ARG A 1 80 ? 21.183 8.813 -18.335 1.00 61.12 80 ARG A O 1
#

Radius of gyration: 14.11 Å; chains: 1; bounding box: 31×26×38 Å

pLDDT: mean 91.82, std 7.01, range [61.12, 98.38]